Protein AF-A0A1W9NC62-F1 (afdb_monomer_lite)

Structure (mmCIF, N/CA/C/O backbone):
data_AF-A0A1W9NC62-F1
#
_entry.id   AF-A0A1W9NC62-F1
#
loop_
_atom_site.group_PDB
_atom_site.id
_atom_site.type_symbol
_atom_site.label_atom_id
_atom_site.label_alt_id
_atom_site.label_comp_id
_atom_site.label_asym_id
_atom_site.label_entity_id
_atom_site.label_seq_id
_atom_site.pdbx_PDB_ins_code
_atom_site.Cartn_x
_atom_site.Cartn_y
_atom_site.Cartn_z
_atom_site.occupancy
_atom_site.B_iso_or_equiv
_atom_site.auth_seq_id
_atom_site.auth_comp_id
_atom_site.auth_asym_id
_atom_site.auth_atom_id
_atom_site.pdbx_PDB_model_num
ATOM 1 N N . MET A 1 1 ? -25.207 12.709 29.756 1.00 37.91 1 MET A N 1
ATOM 2 C CA . MET A 1 1 ? -24.342 11.669 29.164 1.00 37.91 1 MET A CA 1
ATOM 3 C C . MET A 1 1 ? -24.492 11.738 27.652 1.00 37.91 1 MET A C 1
ATOM 5 O O . MET A 1 1 ? -25.367 11.082 27.105 1.00 37.91 1 MET A O 1
ATOM 9 N N . SER A 1 2 ? -23.730 12.605 26.978 1.00 39.44 2 SER A N 1
ATOM 10 C CA . SER A 1 2 ? -23.650 12.560 25.516 1.00 39.44 2 SER A CA 1
ATOM 11 C C . SER A 1 2 ? -22.671 11.454 25.159 1.00 39.44 2 SER A C 1
ATOM 13 O O . SER A 1 2 ? -21.499 11.524 25.528 1.00 39.44 2 SER A O 1
ATOM 15 N N . VAL A 1 3 ? -23.170 10.418 24.495 1.00 44.16 3 VAL A N 1
ATOM 16 C CA . VAL A 1 3 ? -22.333 9.395 23.876 1.00 44.16 3 VAL A CA 1
ATOM 17 C C . VAL A 1 3 ? -21.430 10.137 22.895 1.00 44.16 3 VAL A C 1
ATOM 19 O O . VAL A 1 3 ? -21.909 10.751 21.943 1.00 44.16 3 VAL A O 1
ATOM 22 N N . LEU A 1 4 ? -20.139 10.179 23.211 1.00 42.09 4 LEU A N 1
ATOM 23 C CA . LEU A 1 4 ? -19.091 10.705 22.352 1.00 42.09 4 LEU A CA 1
ATOM 24 C C . LEU A 1 4 ? -19.097 9.855 21.078 1.00 42.09 4 LEU A C 1
ATOM 26 O O . LEU A 1 4 ? -18.514 8.779 21.029 1.00 42.09 4 LEU A O 1
ATOM 30 N N . ASN A 1 5 ? -19.818 10.324 20.060 1.00 45.97 5 ASN A N 1
ATOM 31 C CA . ASN A 1 5 ? -19.744 9.812 18.701 1.00 45.97 5 ASN A CA 1
ATOM 32 C C . ASN A 1 5 ? -18.424 10.304 18.101 1.00 45.97 5 ASN A C 1
ATOM 34 O O . ASN A 1 5 ? -18.403 11.179 17.236 1.00 45.97 5 ASN A O 1
ATOM 38 N N . ILE A 1 6 ? -17.307 9.816 18.641 1.00 49.88 6 ILE A N 1
ATOM 39 C CA . ILE A 1 6 ? -16.011 10.048 18.031 1.00 49.88 6 ILE A CA 1
ATOM 40 C C . ILE A 1 6 ? -15.954 9.069 16.867 1.00 49.88 6 ILE A C 1
ATOM 42 O O . ILE A 1 6 ? -15.589 7.905 17.009 1.00 49.88 6 ILE A O 1
ATOM 46 N N . GLN A 1 7 ? -16.347 9.541 15.688 1.00 47.91 7 GLN A N 1
ATOM 47 C CA . GLN A 1 7 ? -15.730 9.043 14.470 1.00 47.91 7 GLN A CA 1
ATOM 48 C C . GLN A 1 7 ? -14.249 9.431 14.563 1.00 47.91 7 GLN A C 1
ATOM 50 O O . GLN A 1 7 ? -13.839 10.444 14.000 1.00 47.91 7 GLN A O 1
ATOM 55 N N . GLU A 1 8 ? -13.466 8.690 15.354 1.00 49.66 8 GLU A N 1
ATOM 56 C CA . GLU A 1 8 ? -12.019 8.847 15.441 1.00 49.66 8 GLU A CA 1
ATOM 57 C C . GLU A 1 8 ? -11.491 8.605 14.035 1.00 49.66 8 GLU A C 1
ATOM 59 O O . GLU A 1 8 ? -11.375 7.474 13.560 1.00 49.66 8 GLU A O 1
ATOM 64 N N . GLN A 1 9 ? -11.244 9.688 13.301 1.00 55.16 9 GLN A N 1
ATOM 65 C CA . GLN A 1 9 ? -10.455 9.595 12.093 1.00 55.16 9 GLN A CA 1
ATOM 66 C C . GLN A 1 9 ? -9.126 8.990 12.535 1.00 55.16 9 GLN A C 1
ATOM 68 O O . GLN A 1 9 ? -8.396 9.620 13.293 1.00 55.16 9 GLN A O 1
ATOM 73 N N . LEU A 1 10 ? -8.818 7.777 12.068 1.00 58.34 10 LEU A N 1
ATOM 74 C CA . LEU A 1 10 ? -7.639 7.001 12.487 1.00 58.34 10 LEU A CA 1
ATOM 75 C C . LEU A 1 10 ? -6.305 7.749 12.314 1.0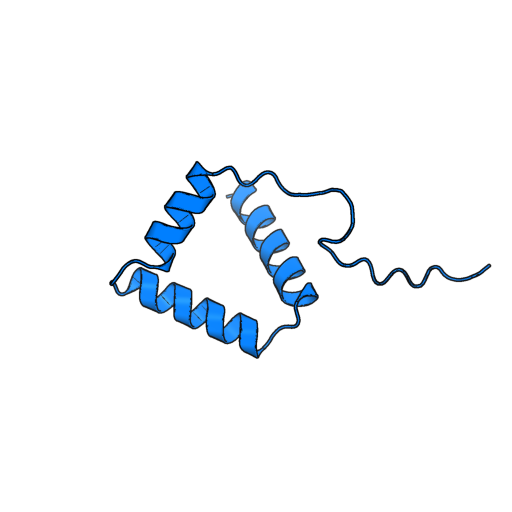0 58.34 10 LEU A C 1
ATOM 77 O O . LEU A 1 10 ? -5.276 7.326 12.818 1.00 58.34 10 LEU A O 1
ATOM 81 N N . THR A 1 11 ? -6.307 8.861 11.585 1.00 59.62 11 THR A N 1
ATOM 82 C CA . THR A 1 11 ? -5.134 9.699 11.327 1.00 59.62 11 THR A CA 1
ATOM 83 C C . THR A 1 11 ? -5.290 11.118 11.910 1.00 59.62 11 THR A C 1
ATOM 85 O O . THR A 1 11 ? -4.609 12.029 11.449 1.00 59.62 11 THR A O 1
ATOM 88 N N . GLY A 1 12 ? -6.282 11.355 12.775 1.00 52.09 12 GLY A N 1
ATOM 89 C CA . GLY A 1 12 ? -6.775 12.682 13.172 1.00 52.09 12 GLY A CA 1
ATOM 90 C C . GLY A 1 12 ? -6.299 13.194 14.535 1.00 52.09 12 GLY A C 1
ATOM 91 O O . GLY A 1 12 ? -6.715 14.274 14.938 1.00 52.09 12 GLY A O 1
ATOM 92 N N . GLY A 1 13 ? -5.432 12.467 15.240 1.00 50.28 13 GLY A N 1
ATOM 93 C CA . GLY A 1 13 ? -4.911 12.897 16.537 1.00 50.28 13 GLY A CA 1
ATOM 94 C C . GLY A 1 13 ? -3.620 12.170 16.894 1.00 50.28 13 GLY A C 1
ATOM 95 O O . GLY A 1 13 ? -3.635 11.000 17.251 1.00 50.28 13 GLY A O 1
ATOM 96 N N . GLU A 1 14 ? -2.498 12.869 16.756 1.00 48.28 14 GLU A N 1
ATOM 97 C CA . GLU A 1 14 ? -1.243 12.660 17.502 1.00 48.28 14 GLU A CA 1
ATOM 98 C C . GLU A 1 14 ? -0.458 11.338 17.403 1.00 48.28 14 GLU A C 1
ATOM 100 O O . GLU A 1 14 ? 0.641 11.271 17.944 1.00 48.28 14 GLU A O 1
ATOM 105 N N . SER A 1 15 ? -0.895 10.314 16.672 1.00 49.88 15 SER A N 1
ATOM 106 C CA . SER A 1 15 ? -0.069 9.113 16.443 1.00 49.88 15 SER A CA 1
ATOM 107 C C . SER A 1 15 ? 0.292 8.941 14.974 1.00 49.88 15 SER A C 1
ATOM 109 O O . SER A 1 15 ? -0.226 8.088 14.257 1.00 49.88 15 SER A O 1
ATOM 111 N N . VAL A 1 16 ? 1.224 9.777 14.514 1.00 55.62 16 VAL A N 1
ATOM 112 C CA . VAL A 1 16 ? 1.950 9.536 13.265 1.00 55.62 16 VAL A CA 1
ATOM 113 C C . VAL A 1 16 ? 2.953 8.425 13.553 1.00 55.62 16 VAL A C 1
ATOM 115 O O . VAL A 1 16 ? 3.957 8.650 14.225 1.00 55.62 16 VAL A O 1
ATOM 118 N N . TYR A 1 17 ? 2.692 7.212 13.066 1.00 57.81 17 TYR A N 1
ATOM 119 C CA . TYR A 1 17 ? 3.734 6.191 12.994 1.00 57.81 17 TYR A CA 1
ATOM 120 C C . TYR A 1 17 ? 4.929 6.813 12.258 1.00 57.81 17 TYR A C 1
ATOM 122 O O . TYR A 1 17 ? 4.768 7.280 11.129 1.00 57.81 17 TYR A O 1
ATOM 130 N N . CYS A 1 18 ? 6.097 6.900 12.903 1.00 64.69 18 CYS A N 1
ATOM 131 C CA . CYS A 1 18 ? 7.281 7.533 12.322 1.00 64.69 18 CYS A CA 1
ATOM 132 C C . CYS A 1 18 ? 7.793 6.704 11.138 1.00 64.69 18 CYS A C 1
ATOM 134 O O . CYS A 1 18 ? 8.691 5.878 11.286 1.00 64.69 18 CYS A O 1
ATOM 136 N N . ILE A 1 19 ? 7.229 6.926 9.951 1.00 69.75 19 ILE A N 1
ATOM 137 C CA . ILE A 1 19 ? 7.825 6.470 8.701 1.00 69.75 19 ILE A CA 1
ATOM 138 C C . ILE A 1 19 ? 8.929 7.469 8.367 1.00 69.75 19 ILE A C 1
ATOM 140 O O . ILE A 1 19 ? 8.661 8.644 8.110 1.00 69.75 19 ILE A O 1
ATOM 144 N N . ASN A 1 20 ? 10.184 7.030 8.416 1.00 79.56 20 ASN A N 1
ATOM 145 C CA . ASN A 1 20 ? 11.298 7.916 8.101 1.00 79.56 20 ASN A CA 1
ATOM 146 C C . ASN A 1 20 ? 11.421 8.136 6.579 1.00 79.56 20 ASN A C 1
ATOM 148 O O . ASN A 1 20 ? 10.912 7.362 5.763 1.00 79.56 20 ASN A O 1
ATOM 152 N N . GLN A 1 21 ? 12.136 9.190 6.182 1.00 81.25 21 GLN A N 1
ATOM 153 C CA . GLN A 1 21 ? 12.275 9.558 4.768 1.00 81.25 21 GLN A CA 1
ATOM 154 C C . GLN A 1 21 ? 12.954 8.476 3.917 1.00 81.25 21 GLN A C 1
ATOM 156 O O . GLN A 1 21 ? 12.619 8.320 2.745 1.00 81.25 21 GLN A O 1
ATOM 161 N N . ALA A 1 22 ? 13.871 7.693 4.492 1.00 83.62 22 ALA A N 1
ATOM 162 C CA . ALA A 1 22 ? 14.533 6.605 3.775 1.00 83.62 22 ALA A CA 1
ATOM 163 C C . ALA A 1 22 ? 13.564 5.449 3.474 1.00 83.62 22 ALA A C 1
ATOM 165 O O . ALA A 1 22 ? 13.590 4.894 2.375 1.00 83.62 22 ALA A O 1
ATOM 166 N N . GLN A 1 23 ? 12.675 5.121 4.415 1.00 84.69 23 GLN A N 1
ATOM 167 C CA . GLN A 1 23 ? 11.599 4.150 4.213 1.00 84.69 23 GLN A CA 1
ATOM 168 C C . GLN A 1 23 ? 10.634 4.642 3.133 1.00 84.69 23 GLN A C 1
ATOM 170 O O . GLN A 1 23 ? 10.327 3.889 2.214 1.00 84.69 23 GLN A O 1
ATOM 175 N N . MET A 1 24 ? 10.237 5.918 3.172 1.00 88.56 24 MET A N 1
ATOM 176 C CA . MET A 1 24 ? 9.388 6.504 2.128 1.00 88.56 24 MET A CA 1
ATOM 177 C C . MET A 1 24 ? 10.051 6.498 0.748 1.00 88.56 24 MET A C 1
ATOM 179 O O . MET A 1 24 ? 9.378 6.207 -0.238 1.00 88.56 24 MET A O 1
ATOM 183 N N . SER A 1 25 ? 11.354 6.784 0.667 1.00 89.62 25 SER A N 1
ATOM 184 C CA . SER A 1 25 ? 12.101 6.726 -0.594 1.00 89.62 25 SER A CA 1
ATOM 185 C C . SER A 1 25 ? 12.079 5.317 -1.178 1.00 89.62 25 S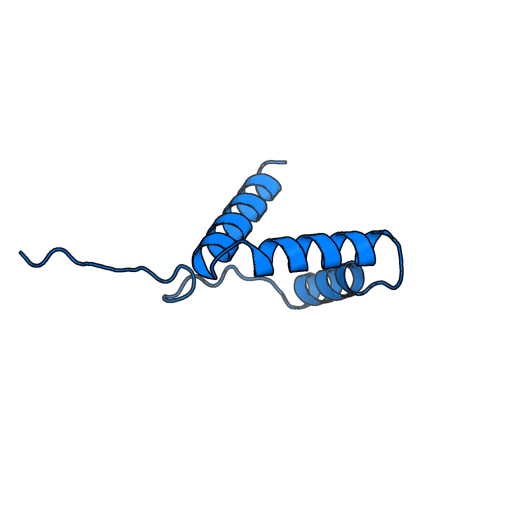ER A C 1
ATOM 187 O O . SER A 1 25 ? 11.628 5.138 -2.301 1.00 89.62 25 SER A O 1
ATOM 189 N N . ARG A 1 26 ? 12.454 4.301 -0.391 1.00 91.25 26 ARG A N 1
ATOM 190 C CA . ARG A 1 26 ? 12.455 2.905 -0.858 1.00 91.25 26 ARG A CA 1
ATOM 191 C C . ARG A 1 26 ? 11.063 2.410 -1.242 1.00 91.25 26 ARG A C 1
ATOM 193 O O . ARG A 1 26 ? 10.925 1.682 -2.220 1.00 91.25 26 ARG A O 1
ATOM 200 N N . THR A 1 27 ? 10.033 2.811 -0.495 1.00 91.62 27 THR A N 1
ATOM 201 C CA . THR A 1 27 ? 8.639 2.508 -0.843 1.00 91.62 27 THR A CA 1
ATOM 202 C C . THR A 1 27 ? 8.284 3.089 -2.206 1.00 91.62 27 THR A C 1
ATOM 204 O O . THR A 1 27 ? 7.690 2.385 -3.018 1.00 91.62 27 THR A O 1
ATOM 207 N N . ARG A 1 28 ? 8.672 4.342 -2.490 1.00 92.19 28 ARG A N 1
ATOM 208 C CA . ARG A 1 28 ? 8.460 4.950 -3.811 1.00 92.19 28 ARG A CA 1
ATOM 209 C C . ARG A 1 28 ? 9.229 4.206 -4.894 1.00 92.19 28 ARG A C 1
ATOM 211 O O . ARG A 1 28 ? 8.621 3.858 -5.896 1.00 92.19 28 ARG A O 1
ATOM 218 N N . ASP A 1 29 ? 10.505 3.907 -4.673 1.00 95.31 29 ASP A N 1
ATOM 219 C CA . ASP A 1 29 ? 11.328 3.195 -5.656 1.00 95.31 29 ASP A CA 1
ATOM 220 C C . ASP A 1 29 ? 10.701 1.845 -6.030 1.00 95.31 29 ASP A C 1
ATOM 222 O O . ASP A 1 29 ? 10.617 1.495 -7.202 1.00 95.31 29 ASP A O 1
ATOM 226 N N . MET A 1 30 ? 10.187 1.104 -5.044 1.00 94.88 30 MET A N 1
ATOM 227 C CA . MET A 1 30 ? 9.543 -0.189 -5.274 1.00 94.88 30 MET A CA 1
ATOM 228 C C . MET A 1 30 ? 8.161 -0.059 -5.927 1.00 94.88 30 MET A C 1
ATOM 230 O O . MET A 1 30 ? 7.837 -0.821 -6.837 1.00 94.88 30 MET A O 1
ATOM 234 N N . LEU A 1 31 ? 7.343 0.895 -5.471 1.00 95.94 31 LEU A N 1
ATOM 235 C CA . LEU A 1 31 ? 5.986 1.102 -5.976 1.00 95.94 31 LEU A CA 1
ATOM 236 C C . LEU A 1 31 ? 5.988 1.660 -7.399 1.00 95.94 31 LEU A C 1
ATOM 238 O O . LEU A 1 31 ? 5.120 1.297 -8.183 1.00 95.94 31 LEU A O 1
ATOM 242 N N . PHE A 1 32 ? 6.945 2.521 -7.742 1.00 94.56 32 PHE A N 1
ATOM 243 C CA . PHE A 1 32 ? 7.027 3.209 -9.034 1.00 94.56 32 PHE A CA 1
ATOM 244 C C . PHE A 1 32 ? 8.057 2.609 -9.99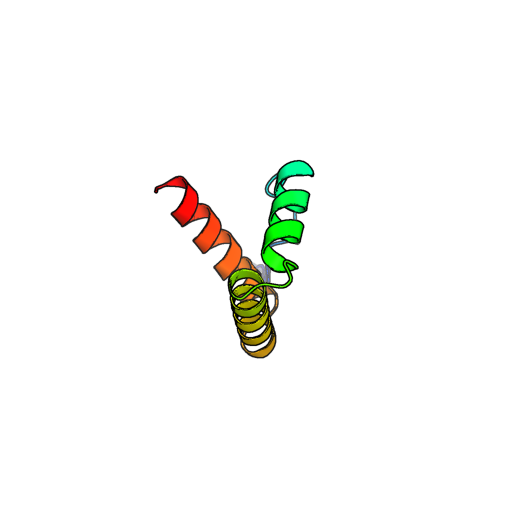1 1.00 94.56 32 PHE A C 1
ATOM 246 O O . PHE A 1 32 ? 8.212 3.116 -11.096 1.00 94.56 32 PHE A O 1
ATOM 253 N N . ALA A 1 33 ? 8.707 1.501 -9.628 1.00 96.56 33 ALA A N 1
ATOM 254 C CA . ALA A 1 33 ? 9.556 0.778 -10.563 1.00 96.56 33 ALA A CA 1
ATOM 255 C C . ALA A 1 33 ? 8.780 0.392 -11.838 1.00 96.56 33 ALA A C 1
ATOM 257 O O . ALA A 1 33 ? 7.637 -0.084 -11.779 1.00 96.56 33 ALA A O 1
ATOM 258 N N . GLU A 1 34 ? 9.426 0.561 -12.991 1.00 96.06 34 GLU A N 1
ATOM 259 C CA . GLU A 1 34 ? 8.941 0.135 -14.311 1.00 96.06 34 GLU A CA 1
ATOM 260 C C . GLU A 1 34 ? 9.214 -1.363 -14.517 1.00 96.06 34 GLU A C 1
ATOM 262 O O . GLU A 1 34 ? 9.967 -1.790 -15.389 1.00 96.06 34 GLU A O 1
ATOM 267 N N . ASN A 1 35 ? 8.660 -2.182 -13.625 1.00 96.62 35 ASN A N 1
ATOM 268 C CA . ASN A 1 35 ? 8.742 -3.634 -13.689 1.00 96.62 35 ASN A CA 1
ATOM 269 C C . ASN A 1 35 ? 7.444 -4.275 -13.178 1.00 96.62 35 ASN A C 1
ATOM 271 O O . ASN A 1 35 ? 6.582 -3.612 -12.597 1.00 96.62 35 ASN A O 1
ATOM 275 N N . SER A 1 36 ? 7.343 -5.597 -13.332 1.00 96.94 36 SER A N 1
ATOM 276 C CA . SER A 1 36 ? 6.158 -6.370 -12.938 1.00 96.94 36 SER A CA 1
ATOM 277 C C . SER A 1 36 ? 5.810 -6.262 -11.450 1.00 96.94 36 SER A C 1
ATOM 279 O O . SER A 1 36 ? 4.648 -6.401 -11.071 1.00 96.94 36 SER A O 1
ATOM 281 N N . THR A 1 37 ? 6.792 -5.998 -10.582 1.00 95.62 37 THR A N 1
ATOM 282 C CA . THR A 1 37 ? 6.536 -5.805 -9.149 1.00 95.62 37 THR A CA 1
ATOM 283 C C . THR A 1 37 ? 5.861 -4.464 -8.899 1.00 95.62 37 THR A C 1
ATOM 285 O O . THR A 1 37 ? 4.838 -4.435 -8.215 1.00 95.62 37 THR A O 1
ATOM 288 N N . GLY A 1 38 ? 6.388 -3.380 -9.473 1.00 97.06 38 GLY A N 1
ATOM 289 C CA . GLY A 1 38 ? 5.783 -2.053 -9.370 1.00 97.06 38 GLY A CA 1
ATOM 290 C C . GLY A 1 38 ? 4.373 -2.023 -9.962 1.00 97.06 38 GLY A C 1
ATOM 291 O O . GLY A 1 38 ? 3.449 -1.541 -9.312 1.00 97.06 38 GLY A O 1
ATOM 292 N N . GLU A 1 39 ? 4.173 -2.619 -11.142 1.00 97.81 39 GLU A N 1
ATOM 293 C CA . GLU A 1 39 ? 2.848 -2.743 -11.771 1.00 97.81 39 GLU A CA 1
ATOM 294 C C . GLU A 1 39 ? 1.846 -3.472 -10.873 1.00 97.81 39 GLU A C 1
ATOM 296 O O . GLU A 1 39 ? 0.748 -2.969 -10.629 1.00 97.81 39 GLU A O 1
ATOM 301 N N . ARG A 1 40 ? 2.239 -4.624 -10.314 1.00 97.88 40 ARG A N 1
ATOM 302 C CA . ARG A 1 40 ? 1.388 -5.393 -9.400 1.00 97.88 40 ARG A CA 1
ATOM 303 C C . ARG A 1 40 ? 1.023 -4.594 -8.150 1.00 97.88 40 ARG A C 1
ATOM 305 O O . ARG A 1 40 ? -0.122 -4.643 -7.713 1.00 97.88 40 ARG A O 1
ATOM 312 N N . LEU A 1 41 ? 1.983 -3.883 -7.556 1.00 97.56 41 LEU A N 1
ATOM 313 C CA . LEU A 1 41 ? 1.738 -3.095 -6.347 1.00 97.56 41 LEU A CA 1
ATOM 314 C C . LEU A 1 41 ? 0.793 -1.919 -6.613 1.00 97.56 41 LEU A C 1
ATOM 316 O O . LEU A 1 41 ? -0.120 -1.702 -5.821 1.00 97.56 41 LEU A O 1
ATOM 320 N N . ARG A 1 42 ? 0.972 -1.200 -7.729 1.00 97.62 42 ARG A N 1
ATOM 321 C CA . ARG A 1 42 ? 0.075 -0.103 -8.128 1.00 97.62 42 ARG A CA 1
ATOM 322 C C . ARG A 1 42 ? -1.336 -0.609 -8.416 1.00 97.62 42 ARG A C 1
ATOM 324 O O . ARG A 1 42 ? -2.283 -0.051 -7.888 1.00 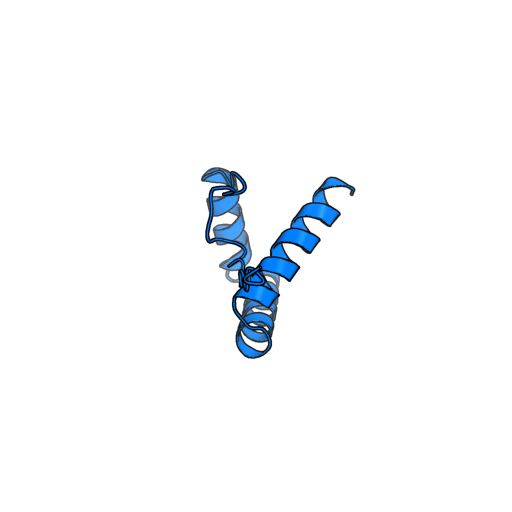97.62 42 ARG A O 1
ATOM 331 N N . SER A 1 43 ? -1.472 -1.729 -9.127 1.00 97.81 43 SER A N 1
ATOM 332 C CA . SER A 1 43 ? -2.786 -2.329 -9.393 1.00 97.81 43 SER A CA 1
ATOM 333 C C . SER A 1 43 ? -3.531 -2.735 -8.113 1.00 97.81 43 SER A C 1
ATOM 335 O O . SER A 1 43 ? -4.734 -2.510 -8.015 1.00 97.81 43 SER A O 1
ATOM 337 N N . ILE A 1 44 ? -2.836 -3.301 -7.117 1.00 97.88 44 ILE A N 1
ATOM 338 C CA . ILE A 1 44 ? -3.446 -3.613 -5.812 1.00 97.88 44 ILE A CA 1
ATOM 339 C C . ILE A 1 44 ? -3.838 -2.328 -5.081 1.00 97.88 44 ILE A C 1
ATOM 341 O O . ILE A 1 44 ? -4.902 -2.283 -4.468 1.00 97.88 44 ILE A O 1
ATOM 345 N N . LEU A 1 45 ? -2.992 -1.295 -5.129 1.00 96.75 45 LEU A N 1
ATOM 346 C CA . LEU A 1 45 ? -3.304 -0.009 -4.516 1.00 96.75 45 LEU A CA 1
ATOM 347 C C . LEU A 1 45 ? -4.582 0.580 -5.125 1.00 96.75 45 LEU A C 1
ATOM 349 O O . LEU A 1 45 ? -5.499 0.884 -4.370 1.00 96.75 45 LEU A O 1
ATOM 353 N N . ASP A 1 46 ? -4.683 0.635 -6.453 1.00 97.62 46 ASP A N 1
ATOM 354 C CA . ASP A 1 46 ? -5.860 1.146 -7.164 1.00 97.62 46 ASP A CA 1
ATOM 355 C C . ASP A 1 46 ? -7.141 0.369 -6.798 1.00 97.62 46 ASP A C 1
ATOM 357 O O . ASP A 1 46 ? -8.184 0.976 -6.542 1.00 97.62 46 ASP A O 1
ATOM 361 N N . ASP A 1 47 ? -7.069 -0.967 -6.691 1.00 98.00 47 ASP A N 1
ATOM 362 C CA . ASP A 1 47 ? -8.203 -1.797 -6.246 1.00 98.00 47 ASP A CA 1
ATOM 363 C C . ASP A 1 47 ? -8.641 -1.440 -4.815 1.00 98.00 47 ASP A C 1
ATOM 365 O O . ASP A 1 47 ? -9.834 -1.281 -4.538 1.00 98.00 47 ASP A O 1
ATOM 369 N N . LEU A 1 48 ? -7.685 -1.245 -3.900 1.00 97.00 48 LEU A N 1
ATOM 370 C CA . LEU A 1 48 ? -7.972 -0.830 -2.526 1.00 97.00 48 LEU A CA 1
ATOM 371 C C . LEU A 1 48 ? -8.574 0.579 -2.468 1.00 97.00 48 LEU A C 1
ATOM 373 O O . LEU A 1 48 ? -9.488 0.810 -1.678 1.00 97.00 48 LEU A O 1
ATOM 377 N N . GLU A 1 49 ? -8.092 1.522 -3.281 1.00 96.38 49 GLU A N 1
ATOM 378 C CA . GLU A 1 49 ? -8.634 2.886 -3.334 1.00 96.38 49 GLU A CA 1
ATOM 379 C C . GLU A 1 49 ? -10.041 2.945 -3.932 1.00 96.38 49 GLU A C 1
ATOM 381 O O . GLU A 1 49 ? -10.845 3.773 -3.503 1.00 96.38 49 GLU A O 1
ATOM 386 N N . CYS A 1 50 ? -10.359 2.046 -4.866 1.00 97.75 50 CYS A N 1
ATOM 387 C CA . CYS A 1 50 ? -11.692 1.928 -5.448 1.00 97.75 50 CYS A CA 1
ATOM 388 C C . CYS A 1 50 ? -12.703 1.302 -4.474 1.00 97.75 50 CYS A C 1
ATOM 390 O O . CYS A 1 50 ? -13.870 1.696 -4.454 1.00 97.75 50 CYS A O 1
ATOM 392 N N . ARG A 1 51 ? -12.269 0.326 -3.667 1.00 97.50 51 ARG A N 1
ATOM 393 C CA . ARG A 1 51 ? -13.166 -0.512 -2.853 1.00 97.50 51 ARG A CA 1
ATOM 394 C C . ARG A 1 51 ? -13.325 -0.063 -1.409 1.00 97.50 51 ARG A C 1
ATOM 396 O O . ARG A 1 51 ? -14.316 -0.430 -0.785 1.00 97.50 51 ARG A O 1
ATOM 403 N N . LEU A 1 52 ? -12.348 0.659 -0.867 1.00 96.81 52 LEU A N 1
ATOM 404 C CA . LEU A 1 52 ? -12.287 0.986 0.554 1.00 96.81 52 LEU A CA 1
ATOM 405 C C . LEU A 1 52 ? -12.323 2.497 0.783 1.00 96.81 52 LEU A C 1
ATOM 407 O O . LEU A 1 52 ? -11.600 3.284 0.163 1.00 96.81 52 LEU A O 1
ATOM 411 N N . SER A 1 53 ? -13.104 2.906 1.776 1.00 93.75 53 SER A N 1
ATOM 412 C CA . SER A 1 53 ? -13.053 4.257 2.317 1.00 93.75 53 SER A CA 1
ATOM 413 C C . SER A 1 53 ? -11.672 4.571 2.902 1.00 93.75 53 SER A C 1
ATOM 415 O O . SER A 1 53 ? -10.853 3.700 3.203 1.00 93.75 53 SER A O 1
ATOM 417 N N . ARG A 1 54 ? -11.406 5.861 3.120 1.00 89.56 54 ARG A N 1
ATOM 418 C CA . ARG A 1 54 ? -10.161 6.337 3.740 1.00 89.56 54 ARG A CA 1
ATOM 419 C C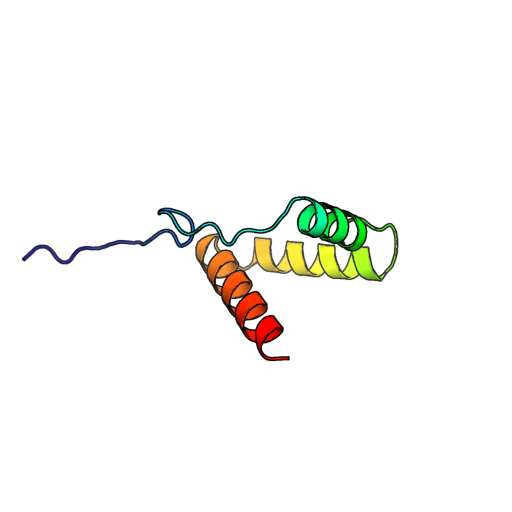 . ARG A 1 54 ? -9.856 5.647 5.077 1.00 89.56 54 ARG A C 1
ATOM 421 O O . ARG A 1 54 ? -8.708 5.289 5.323 1.00 89.56 54 ARG A O 1
ATOM 428 N N . ASN A 1 55 ? -10.862 5.478 5.935 1.00 86.69 55 ASN A N 1
ATOM 429 C CA . ASN A 1 55 ? -10.667 4.868 7.251 1.00 86.69 55 ASN A CA 1
ATOM 430 C C . ASN A 1 55 ? -10.455 3.352 7.144 1.00 86.69 55 ASN A C 1
ATOM 432 O O . ASN A 1 55 ? -9.624 2.815 7.866 1.00 86.69 55 ASN A O 1
ATOM 436 N N . GLU A 1 56 ? -11.123 2.672 6.211 1.00 93.06 56 GLU A N 1
ATOM 437 C CA . GLU A 1 56 ? -10.880 1.246 5.949 1.00 93.06 56 GLU A CA 1
ATOM 438 C C . GLU A 1 56 ? -9.467 1.004 5.404 1.00 93.06 56 GLU A C 1
ATOM 440 O O . GLU A 1 56 ? -8.780 0.089 5.858 1.00 93.06 56 GLU A O 1
ATOM 445 N N . ARG A 1 57 ? -8.979 1.869 4.503 1.00 94.00 57 ARG A N 1
ATOM 446 C CA . ARG A 1 57 ? -7.582 1.832 4.039 1.00 94.00 57 ARG A CA 1
ATOM 447 C C . ARG A 1 57 ? -6.592 2.055 5.177 1.00 94.00 57 ARG A C 1
ATOM 449 O O . ARG A 1 57 ? -5.602 1.336 5.264 1.00 94.00 57 ARG A O 1
ATOM 456 N N . ALA A 1 58 ? -6.860 3.020 6.058 1.00 89.62 58 ALA A N 1
ATOM 457 C CA . ALA A 1 58 ? -6.016 3.271 7.224 1.00 89.62 58 ALA A CA 1
ATOM 458 C C . ALA A 1 58 ? -5.989 2.063 8.178 1.00 89.62 58 ALA A C 1
ATOM 460 O O . ALA A 1 58 ? -4.910 1.642 8.589 1.00 89.62 58 ALA A O 1
ATOM 461 N N . ALA A 1 59 ? -7.148 1.464 8.472 1.00 91.88 59 ALA A N 1
ATOM 462 C CA . ALA A 1 59 ? -7.240 0.259 9.293 1.00 91.88 59 ALA A CA 1
ATOM 463 C C . ALA A 1 59 ? -6.430 -0.898 8.685 1.00 91.88 59 ALA A C 1
ATOM 465 O O . ALA A 1 59 ? -5.600 -1.496 9.367 1.00 91.88 59 ALA A O 1
ATOM 466 N N . LEU A 1 60 ? -6.597 -1.155 7.382 1.00 94.69 60 LEU A N 1
ATOM 467 C CA . LEU A 1 60 ? -5.845 -2.192 6.676 1.00 94.69 60 LEU A CA 1
ATOM 468 C C . LEU A 1 60 ? -4.332 -1.932 6.710 1.00 94.69 60 LEU A 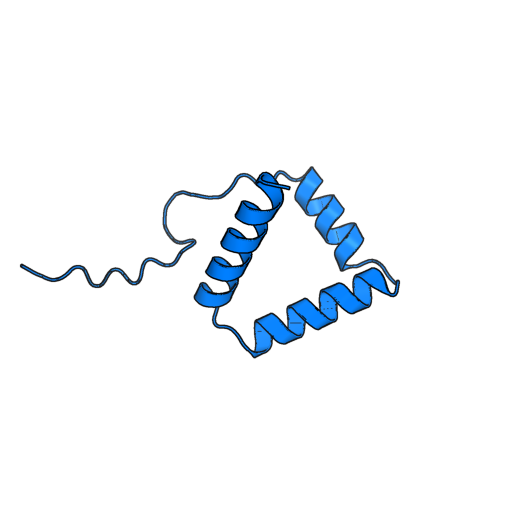C 1
ATOM 470 O O . LEU A 1 60 ? -3.560 -2.855 6.971 1.00 94.69 60 LEU A O 1
ATOM 474 N N . ALA A 1 61 ? -3.903 -0.688 6.478 1.00 91.12 61 ALA A N 1
ATOM 475 C CA . ALA A 1 61 ? -2.492 -0.313 6.517 1.00 91.12 61 ALA A CA 1
ATOM 476 C C . ALA A 1 61 ? -1.872 -0.581 7.897 1.00 91.12 61 ALA A C 1
ATOM 478 O O . ALA A 1 61 ? -0.815 -1.209 7.977 1.00 91.12 61 ALA A O 1
ATOM 479 N N . PHE A 1 62 ? -2.545 -0.179 8.980 1.00 89.00 62 PHE A N 1
ATOM 480 C CA . PHE A 1 62 ? -2.066 -0.440 10.338 1.00 89.00 62 PHE A CA 1
ATOM 481 C C . PHE A 1 62 ? -1.996 -1.936 10.657 1.00 89.00 62 PHE A C 1
ATOM 483 O O . PHE A 1 62 ? -0.976 -2.388 11.172 1.00 89.00 62 PHE A O 1
ATOM 490 N N . THR A 1 63 ? -3.008 -2.725 10.284 1.00 91.94 63 THR A N 1
ATOM 491 C CA . THR A 1 63 ? -2.985 -4.184 10.482 1.00 91.94 63 THR A CA 1
ATOM 492 C C . THR A 1 63 ? -1.866 -4.866 9.688 1.00 91.94 63 THR A C 1
ATOM 494 O O . THR A 1 63 ? -1.242 -5.804 10.181 1.00 91.94 63 THR A O 1
ATOM 497 N N . ILE A 1 64 ? -1.580 -4.419 8.459 1.00 92.81 64 ILE A N 1
ATOM 498 C CA . ILE A 1 64 ? -0.449 -4.945 7.676 1.00 92.81 64 ILE A CA 1
ATOM 499 C C . ILE A 1 64 ? 0.873 -4.627 8.378 1.00 92.81 64 ILE A C 1
ATOM 501 O O . ILE A 1 64 ? 1.701 -5.522 8.525 1.00 92.81 64 ILE A O 1
ATOM 505 N N . ILE A 1 65 ? 1.063 -3.384 8.833 1.00 88.00 65 ILE A N 1
ATOM 506 C CA . ILE A 1 65 ? 2.278 -2.964 9.546 1.00 88.00 65 ILE A CA 1
ATOM 507 C C . ILE A 1 65 ? 2.463 -3.774 10.832 1.00 88.00 65 ILE A C 1
ATOM 509 O O . ILE A 1 65 ? 3.559 -4.270 11.074 1.00 88.00 65 ILE A O 1
ATOM 513 N N . GLU A 1 66 ? 1.405 -3.944 11.627 1.00 89.25 66 GLU A N 1
ATOM 514 C CA . GLU A 1 66 ? 1.424 -4.764 12.843 1.00 89.25 66 GLU A CA 1
ATOM 515 C C . GLU A 1 66 ? 1.898 -6.191 12.538 1.00 89.25 66 GLU A C 1
ATOM 517 O O . GLU A 1 66 ? 2.881 -6.655 13.108 1.00 89.25 66 GLU A O 1
ATOM 522 N N . ARG A 1 67 ? 1.298 -6.842 11.536 1.00 91.94 67 ARG A N 1
ATOM 523 C CA . ARG A 1 67 ? 1.667 -8.208 11.125 1.00 91.94 67 ARG A CA 1
ATOM 524 C C . ARG A 1 67 ? 3.076 -8.339 10.549 1.00 91.94 67 ARG A C 1
ATOM 526 O O . ARG A 1 67 ? 3.609 -9.444 10.540 1.00 91.94 67 ARG A O 1
ATOM 533 N N . LEU A 1 68 ? 3.649 -7.266 10.004 1.00 87.94 68 LEU A N 1
ATOM 534 C CA . LEU A 1 68 ? 5.029 -7.258 9.509 1.00 87.94 68 LEU A CA 1
ATOM 535 C C . LEU A 1 68 ? 6.056 -7.156 10.641 1.00 87.94 68 LEU A C 1
ATOM 537 O O . LEU A 1 68 ? 7.203 -7.517 10.416 1.00 87.94 68 LEU A O 1
ATOM 541 N N . LYS A 1 69 ? 5.678 -6.665 11.829 1.00 82.88 69 LYS A N 1
ATOM 542 C CA . LYS A 1 69 ? 6.581 -6.614 12.992 1.00 82.88 69 LYS A CA 1
ATOM 543 C C . LYS A 1 69 ? 6.781 -7.980 13.646 1.00 82.88 69 LYS A C 1
ATOM 545 O O . LYS A 1 69 ? 7.836 -8.215 14.223 1.00 82.88 69 LYS A O 1
ATOM 550 N N . ASP A 1 70 ? 5.774 -8.844 13.552 1.00 82.06 70 ASP A N 1
ATOM 551 C CA . ASP A 1 70 ? 5.757 -10.166 14.191 1.00 82.06 70 ASP A CA 1
ATOM 552 C C . ASP A 1 70 ? 6.244 -11.297 13.261 1.00 82.06 70 ASP A C 1
ATOM 554 O O . ASP A 1 70 ? 6.143 -12.476 13.605 1.00 82.06 70 ASP A O 1
ATOM 558 N N . LYS A 1 71 ? 6.742 -10.954 12.068 1.00 55.50 71 LYS A N 1
ATOM 559 C CA . LYS A 1 71 ? 7.301 -11.877 11.071 1.00 55.50 71 LYS A CA 1
ATOM 560 C C . LYS A 1 71 ? 8.782 -11.615 10.859 1.00 55.50 71 LYS A C 1
ATOM 562 O O . LYS A 1 71 ? 9.503 -12.614 10.654 1.00 55.50 71 LYS A O 1
#

Sequence (71 aa):
MSVLNIQEQLTGGESVYCINQAQMSRTRDMLFAENSTGERLRSILDDLECRLSRNERAALAFTIIERLKDK

Secondary structure (DSSP, 8-state):
---------TTSSS------HHHHHHHHHHHH-SSHHHHHHHHHHHHHHHHS-HHHHHHHHHHHHHHHH--

Foldseek 3Di:
DPDPPPPPQVVNDDDDPPPDPVNVVVVCCQCVDPDPRVVVNVVVVVVCVVPDDPSRVVVVVVVVVVVVVVD

pLDDT: mean 81.13, std 19.36, range [37.91, 98.0]

Radius of gyration: 15.48 Å; chains: 1; bounding box: 39×25×44 Å